Protein AF-A0A0F9A0I1-F1 (afdb_monomer_lite)

Secondary structure (DSSP, 8-state):
----S--PPPPPS-EEE--------HHHHHSSHHHHHHHHHHHHHHHHHHHHHHHHTT--EEE--EEGGGS-HHHHTSTT----GGG--S--SHHHHHHHHHHHHHHHT-TT-EEE--EE----HHHHHHHHHTTS---

Foldseek 3Di:
DDDDDDPPPPDQPDEEELPDADDDDCCQQPVDLVSLVCRQVRLLVSLVVVLVVCLVVVRAEYEAEAEPQQAAPVQVPDPPDDDDPVRRDDHGHGSNNVSSNVSVVSVVVRPRHHYHYHYDYDPPVPPVVVVVVVPPDDD

Radius of gyration: 20.26 Å; chains: 1; bounding box: 52×28×82 Å

pLDDT: mean 76.49, std 20.85, range [27.61, 97.5]

Structure (mmCIF, N/CA/C/O backbone):
data_AF-A0A0F9A0I1-F1
#
_entry.id   AF-A0A0F9A0I1-F1
#
loop_
_atom_site.group_PDB
_atom_site.id
_atom_site.type_symbol
_atom_site.label_atom_id
_atom_site.label_alt_id
_atom_site.label_comp_id
_atom_site.label_asym_id
_atom_site.label_entity_id
_atom_site.label_seq_id
_atom_site.pdbx_PDB_ins_code
_atom_site.Cartn_x
_atom_site.Cartn_y
_atom_site.Cartn_z
_atom_site.occupancy
_atom_site.B_iso_or_equiv
_atom_site.auth_seq_id
_atom_site.auth_comp_id
_atom_site.auth_asym_id
_atom_site.auth_atom_id
_atom_site.pdbx_PDB_model_num
ATOM 1 N N . MET A 1 1 ? -40.641 -6.459 37.951 1.00 42.00 1 MET A N 1
ATOM 2 C CA . MET A 1 1 ? -39.576 -7.337 37.430 1.00 42.00 1 MET A CA 1
ATOM 3 C C . MET A 1 1 ? -40.085 -7.929 36.123 1.00 42.00 1 MET A C 1
ATOM 5 O O . MET A 1 1 ? -40.994 -8.733 36.191 1.00 42.00 1 MET A O 1
ATOM 9 N N . ILE A 1 2 ? -39.634 -7.408 34.978 1.00 31.14 2 ILE A N 1
ATOM 10 C CA . ILE A 1 2 ? -39.314 -8.098 33.711 1.00 31.14 2 ILE A CA 1
ATOM 11 C C . ILE A 1 2 ? -38.642 -7.027 32.838 1.00 31.14 2 ILE A C 1
ATOM 13 O O . ILE A 1 2 ? -39.059 -5.873 32.793 1.00 31.14 2 ILE A O 1
ATOM 17 N N . THR A 1 3 ? -37.515 -7.422 32.281 1.00 31.41 3 THR A N 1
ATOM 18 C CA . THR A 1 3 ? -36.396 -6.641 31.766 1.00 31.41 3 THR A CA 1
ATOM 19 C C . THR A 1 3 ? -36.538 -6.298 30.281 1.00 31.41 3 THR A C 1
ATOM 21 O O . THR A 1 3 ? -36.944 -7.141 29.489 1.00 31.41 3 THR A O 1
ATOM 24 N N . SER A 1 4 ? -36.169 -5.055 29.950 1.00 37.62 4 SER A N 1
ATOM 25 C CA . SER A 1 4 ? -35.563 -4.560 28.698 1.00 37.62 4 SER A CA 1
ATOM 26 C C . SER A 1 4 ? -35.769 -5.383 27.416 1.00 37.62 4 SER A C 1
ATOM 28 O O . SER A 1 4 ? -35.028 -6.318 27.113 1.00 37.62 4 SER A O 1
ATOM 30 N N . ILE A 1 5 ? -36.726 -4.930 26.610 1.00 42.78 5 ILE A N 1
ATOM 31 C CA . ILE A 1 5 ? -36.865 -5.246 25.188 1.00 42.78 5 ILE A CA 1
ATOM 32 C C . ILE A 1 5 ? -35.800 -4.418 24.434 1.00 42.78 5 ILE A C 1
ATOM 34 O O . ILE A 1 5 ? -35.823 -3.194 24.502 1.00 42.78 5 ILE A O 1
ATOM 38 N N . ILE A 1 6 ? -34.883 -5.117 23.744 1.00 44.53 6 ILE A N 1
ATOM 39 C CA . ILE A 1 6 ? -33.947 -4.671 22.680 1.00 44.53 6 ILE A CA 1
ATOM 40 C C . ILE A 1 6 ? -32.973 -3.512 22.974 1.00 44.53 6 ILE A C 1
ATOM 42 O O . ILE A 1 6 ? -33.070 -2.439 22.390 1.00 44.53 6 ILE A O 1
ATOM 46 N N . ASP A 1 7 ? -31.905 -3.811 23.718 1.00 39.22 7 ASP A N 1
ATOM 47 C CA . ASP A 1 7 ? -30.573 -3.253 23.424 1.00 39.22 7 ASP A CA 1
ATOM 48 C C . ASP A 1 7 ? -29.932 -4.104 22.311 1.00 39.22 7 ASP A C 1
ATOM 50 O O . ASP A 1 7 ? -29.037 -4.918 22.540 1.00 39.22 7 ASP A O 1
ATOM 54 N N . THR A 1 8 ? -30.421 -3.988 21.073 1.00 45.28 8 THR A N 1
ATOM 55 C CA . THR A 1 8 ? -29.555 -4.360 19.948 1.00 45.28 8 THR A CA 1
ATOM 56 C C . THR A 1 8 ? -28.468 -3.292 19.882 1.00 45.28 8 THR A C 1
ATOM 58 O O . THR A 1 8 ? -28.827 -2.117 19.746 1.00 45.28 8 THR A O 1
ATOM 61 N N . PRO A 1 9 ? -27.172 -3.644 19.995 1.00 55.97 9 PRO A N 1
ATOM 62 C CA . PRO A 1 9 ? -26.113 -2.652 19.914 1.00 55.97 9 PRO A CA 1
ATOM 63 C C . PRO A 1 9 ? -26.284 -1.868 18.606 1.00 55.97 9 PRO A C 1
ATOM 65 O O . PRO A 1 9 ? -26.580 -2.481 17.573 1.00 55.97 9 PRO A O 1
ATOM 68 N N . PRO A 1 10 ? -26.153 -0.529 18.631 1.00 53.88 10 PRO A N 1
ATOM 69 C CA . PRO A 1 10 ? -26.287 0.274 17.426 1.00 53.88 10 PRO A CA 1
ATOM 70 C C . PRO A 1 10 ? -25.344 -0.287 16.354 1.00 53.88 10 PRO A C 1
ATOM 72 O O . PRO A 1 10 ? -24.218 -0.674 16.696 1.00 53.88 10 PRO A O 1
ATOM 75 N N . PRO A 1 11 ? -25.774 -0.357 15.078 1.00 51.50 11 PRO A N 1
ATOM 76 C CA . PRO A 1 11 ? -24.916 -0.853 14.014 1.00 51.50 11 PRO A CA 1
ATOM 77 C C . PRO A 1 11 ? -23.590 -0.084 14.056 1.00 51.50 11 PRO A C 1
ATOM 79 O O . PRO A 1 11 ? -23.608 1.128 14.310 1.00 51.50 11 PRO A O 1
ATOM 82 N N . PRO A 1 12 ? -22.444 -0.767 13.879 1.00 52.75 12 PRO A N 1
ATOM 83 C CA . PRO A 1 12 ? -21.136 -0.142 13.990 1.00 52.75 12 PRO A CA 1
ATOM 84 C C . PRO A 1 12 ? -21.104 1.148 13.165 1.00 52.75 12 PRO A C 1
ATOM 86 O O . PRO A 1 12 ? -21.349 1.146 11.959 1.00 52.75 12 PRO A O 1
ATOM 89 N N . LYS A 1 13 ? -20.874 2.273 13.851 1.00 47.94 13 LYS A N 1
ATOM 90 C CA . LYS A 1 13 ? -20.831 3.602 13.243 1.00 47.94 13 LYS A CA 1
ATOM 91 C C . LYS A 1 13 ? -19.739 3.630 12.164 1.00 47.94 13 LYS A C 1
ATOM 93 O O . LYS A 1 13 ? -18.572 3.411 12.470 1.00 47.94 13 LYS A O 1
ATOM 98 N N . PHE A 1 14 ? -20.171 3.952 10.943 1.00 49.38 14 PHE A N 1
ATOM 99 C CA . PHE A 1 14 ? -19.400 4.281 9.738 1.00 49.38 14 PHE A CA 1
ATOM 100 C C . PHE A 1 14 ? -18.439 3.211 9.190 1.00 49.38 14 PHE A C 1
ATOM 102 O O . PHE A 1 14 ? -17.361 2.959 9.720 1.00 49.38 14 PHE A O 1
ATOM 109 N N . SER A 1 15 ? -18.812 2.676 8.024 1.00 59.22 15 SER A N 1
ATOM 110 C CA . SER A 1 15 ? -17.923 2.027 7.060 1.00 59.22 15 SER A CA 1
ATOM 111 C C . SER A 1 15 ? -17.296 3.095 6.152 1.00 59.22 15 SER A C 1
ATOM 113 O O . SER A 1 15 ? -18.003 3.722 5.359 1.00 59.22 15 SER A O 1
ATOM 115 N N . GLY A 1 16 ? -15.993 3.342 6.280 1.00 71.62 16 GLY A N 1
ATOM 116 C CA . GLY A 1 16 ? -15.267 4.275 5.410 1.00 71.62 16 GLY A CA 1
ATOM 117 C C . GLY A 1 16 ? -14.703 3.579 4.167 1.00 71.62 16 GLY A C 1
ATOM 118 O O . GLY A 1 16 ? -14.170 2.476 4.267 1.00 71.62 16 GLY A O 1
ATOM 119 N N . TYR A 1 17 ? -14.780 4.226 3.001 1.00 88.06 17 TYR A N 1
ATOM 120 C CA . TYR A 1 17 ? -14.094 3.777 1.783 1.00 88.06 17 TYR A CA 1
ATOM 121 C C . TYR A 1 17 ? -12.839 4.623 1.584 1.00 88.06 17 TYR A C 1
ATOM 123 O O . TYR A 1 17 ? -12.933 5.802 1.235 1.00 88.06 17 TYR A O 1
ATOM 131 N N . HIS A 1 18 ? -11.663 4.036 1.797 1.00 90.94 18 HIS A N 1
ATOM 132 C CA . HIS A 1 18 ? -10.401 4.737 1.590 1.00 90.94 18 HIS A CA 1
ATOM 133 C C . HIS A 1 18 ? -9.950 4.609 0.132 1.00 90.94 18 HIS A C 1
ATOM 135 O O . HIS A 1 18 ? -9.147 3.755 -0.225 1.00 90.94 18 HIS A O 1
ATOM 141 N N . LEU A 1 19 ? -10.529 5.435 -0.740 1.00 90.44 19 LEU A N 1
ATOM 142 C CA . LEU A 1 19 ? -10.249 5.414 -2.184 1.00 90.44 19 LEU A CA 1
ATOM 143 C C . LEU A 1 19 ? -9.197 6.446 -2.614 1.00 90.44 19 LEU A C 1
ATOM 145 O O . LEU A 1 19 ? -8.791 6.449 -3.778 1.00 90.44 19 LEU A O 1
ATOM 149 N N . ALA A 1 20 ? -8.799 7.346 -1.712 1.00 92.12 20 ALA A N 1
ATOM 150 C CA . ALA A 1 20 ? -7.900 8.443 -2.030 1.00 92.12 20 ALA A CA 1
ATOM 151 C C . ALA A 1 20 ? -6.478 7.917 -2.238 1.00 92.12 20 ALA A C 1
ATOM 153 O O . ALA A 1 20 ? -5.865 7.371 -1.326 1.00 92.12 20 ALA A O 1
ATOM 154 N N . CYS A 1 21 ? -5.956 8.088 -3.447 1.00 92.19 21 CYS A N 1
ATOM 155 C CA . CYS A 1 21 ? -4.569 7.804 -3.771 1.00 92.19 21 CYS A CA 1
ATOM 156 C C . CYS A 1 21 ? -4.137 8.596 -5.006 1.00 92.19 21 CYS A C 1
ATOM 158 O O . CYS A 1 21 ? -4.939 8.921 -5.885 1.00 92.19 21 CYS A O 1
ATOM 160 N N . ASP A 1 22 ? -2.845 8.876 -5.071 1.00 91.44 22 ASP A N 1
ATOM 161 C CA . ASP A 1 22 ? -2.144 9.274 -6.273 1.00 91.44 22 ASP A CA 1
ATOM 162 C C . ASP A 1 22 ? -1.941 8.048 -7.175 1.00 91.44 22 ASP A C 1
ATOM 164 O O . ASP A 1 22 ? -1.108 7.176 -6.905 1.00 91.44 22 ASP A O 1
ATOM 168 N N . LYS A 1 23 ? -2.748 7.970 -8.235 1.00 88.56 23 LYS A N 1
ATOM 169 C CA . LYS A 1 23 ? -2.765 6.861 -9.194 1.00 88.56 23 LYS A CA 1
ATOM 170 C C . LYS A 1 23 ? -2.759 7.377 -10.629 1.00 88.56 23 LYS A C 1
ATOM 172 O O . LYS A 1 23 ? -3.309 8.437 -10.919 1.00 88.56 23 LYS A O 1
ATOM 177 N N . GLY A 1 24 ? -2.230 6.580 -11.553 1.00 87.06 24 GLY A N 1
ATOM 178 C CA . GLY A 1 24 ? -2.264 6.892 -12.979 1.00 87.06 24 GLY A CA 1
ATOM 179 C C . GLY A 1 24 ? -1.831 5.724 -13.859 1.00 87.06 24 GLY A C 1
ATOM 180 O O . GLY A 1 24 ? -1.730 4.589 -13.404 1.00 87.06 24 GLY A O 1
ATOM 181 N N . GLY A 1 25 ? -1.613 6.007 -15.144 1.00 84.12 25 GLY A N 1
ATOM 182 C CA . GLY A 1 25 ? -1.076 5.031 -16.097 1.00 84.12 25 GLY A CA 1
ATOM 183 C C . GLY A 1 25 ? 0.441 4.830 -15.967 1.00 84.12 25 GLY A C 1
ATOM 184 O O . GLY A 1 25 ? 1.102 5.496 -15.175 1.00 84.12 25 GLY A O 1
ATOM 185 N N . LEU A 1 26 ? 1.013 3.974 -16.817 1.00 84.31 26 LEU A N 1
ATOM 186 C CA . LEU A 1 26 ? 2.385 3.477 -16.687 1.00 84.31 26 LEU A CA 1
ATOM 187 C C . LEU A 1 26 ? 3.381 4.620 -16.791 1.00 84.31 26 LEU A C 1
ATOM 189 O O . LEU A 1 26 ? 4.255 4.781 -15.956 1.00 84.31 26 LEU A O 1
ATOM 193 N N . LYS A 1 27 ? 3.182 5.488 -17.786 1.00 86.75 27 LYS A N 1
ATOM 194 C CA . LYS A 1 27 ? 4.007 6.682 -17.964 1.00 86.75 27 LYS A CA 1
ATOM 195 C C . LYS A 1 27 ? 3.870 7.662 -16.794 1.00 86.75 27 LYS A C 1
ATOM 197 O O . LYS A 1 27 ? 4.802 8.393 -16.518 1.00 86.75 27 LYS A O 1
ATOM 202 N N . TYR A 1 28 ? 2.725 7.712 -16.122 1.00 89.12 28 TYR A N 1
ATOM 203 C CA . TYR A 1 28 ? 2.547 8.615 -14.988 1.00 89.12 28 TYR A CA 1
ATOM 204 C C . TYR A 1 28 ? 3.283 8.103 -13.745 1.00 89.12 28 TYR A C 1
ATOM 206 O O . TYR A 1 28 ? 3.958 8.878 -13.075 1.00 89.12 28 TYR A O 1
ATOM 214 N N . LEU A 1 29 ? 3.188 6.802 -13.469 1.00 88.50 29 LEU A N 1
ATOM 215 C CA . LEU A 1 29 ? 3.770 6.186 -12.276 1.00 88.50 29 LEU A CA 1
ATOM 216 C C . LEU A 1 29 ? 5.259 5.837 -12.444 1.00 88.50 29 LEU A C 1
ATOM 218 O O . LEU A 1 29 ? 6.037 6.080 -11.531 1.00 88.50 29 LEU A O 1
ATOM 222 N N . HIS A 1 30 ? 5.667 5.367 -13.626 1.00 89.94 30 HIS A N 1
ATOM 223 C CA . HIS A 1 30 ? 6.957 4.698 -13.842 1.00 89.94 30 HIS A CA 1
ATOM 224 C C . HIS A 1 30 ? 7.879 5.404 -14.856 1.00 89.94 30 HIS A C 1
ATOM 226 O O . HIS A 1 30 ? 8.857 4.818 -15.314 1.00 89.94 30 HIS A O 1
ATOM 232 N N . SER A 1 31 ? 7.604 6.653 -15.270 1.00 90.69 31 SER A N 1
ATOM 233 C CA . SER A 1 31 ? 8.485 7.330 -16.248 1.00 90.69 31 SER A CA 1
ATOM 234 C C . SER A 1 31 ? 9.834 7.780 -15.690 1.00 90.69 31 SER A C 1
ATOM 236 O O . SER A 1 31 ? 10.728 8.103 -16.469 1.00 90.69 31 SER A O 1
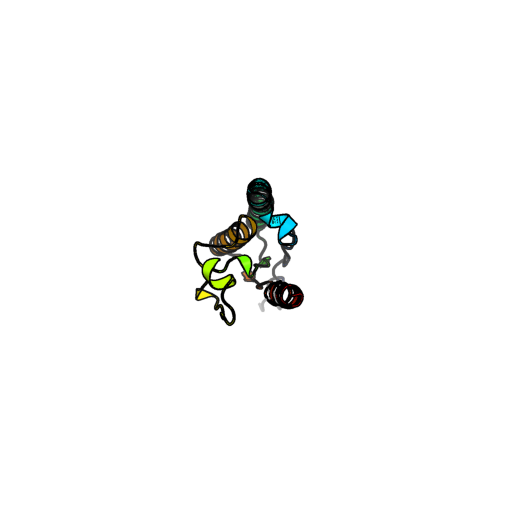ATOM 238 N N . SER A 1 32 ? 9.974 7.877 -14.369 1.00 93.56 32 SER A N 1
ATOM 239 C CA . SER A 1 32 ? 11.200 8.315 -13.701 1.00 93.56 32 SER A CA 1
ATOM 240 C C . SER A 1 32 ? 11.220 7.835 -12.252 1.00 93.56 32 SER A C 1
ATOM 242 O O . SER A 1 32 ? 10.169 7.628 -11.647 1.00 93.56 32 SER A O 1
ATOM 244 N N . SER A 1 33 ? 12.412 7.743 -11.657 1.00 93.88 33 SER A N 1
ATOM 245 C CA . SER A 1 33 ? 12.561 7.436 -10.228 1.00 93.88 33 SER A CA 1
ATOM 246 C C . SER A 1 33 ? 11.902 8.484 -9.321 1.00 93.88 33 SER A C 1
ATOM 248 O O . SER A 1 33 ? 11.484 8.166 -8.213 1.00 93.88 33 SER A O 1
ATOM 250 N N . GLU A 1 34 ? 11.784 9.730 -9.786 1.00 95.31 34 GLU A N 1
ATOM 251 C CA . GLU A 1 34 ? 11.060 10.786 -9.073 1.00 95.31 34 GLU A CA 1
ATOM 252 C C . GLU A 1 34 ? 9.560 10.484 -9.002 1.00 95.31 34 GLU A C 1
ATOM 254 O O . GLU A 1 34 ? 8.950 10.673 -7.953 1.00 95.31 34 GLU A O 1
ATOM 259 N N . ASN A 1 35 ? 8.967 9.951 -10.074 1.00 93.69 35 ASN A N 1
ATOM 260 C CA . ASN A 1 35 ? 7.554 9.580 -10.076 1.00 93.69 35 ASN A CA 1
ATOM 261 C C . ASN A 1 35 ? 7.273 8.389 -9.158 1.00 93.69 35 ASN A C 1
ATOM 263 O O . ASN A 1 35 ? 6.268 8.409 -8.445 1.00 93.69 35 ASN A O 1
ATOM 267 N N . GLU A 1 36 ? 8.182 7.413 -9.123 1.00 94.88 36 GLU A N 1
ATOM 268 C CA . GLU A 1 36 ? 8.126 6.291 -8.181 1.00 94.88 36 GLU A CA 1
ATOM 269 C C . GLU A 1 36 ? 8.156 6.797 -6.737 1.00 94.88 36 GLU A C 1
ATOM 271 O O . GLU A 1 36 ? 7.278 6.476 -5.933 1.00 94.88 36 GLU A O 1
ATOM 276 N N . LEU A 1 37 ? 9.130 7.658 -6.423 1.00 96.12 37 LEU A N 1
ATOM 277 C CA . LEU A 1 37 ? 9.285 8.248 -5.097 1.00 96.12 37 LEU A CA 1
ATOM 278 C C . LEU A 1 37 ? 8.067 9.089 -4.706 1.00 96.12 37 LEU A C 1
ATOM 280 O O . LEU A 1 37 ? 7.562 8.962 -3.591 1.00 96.12 37 LEU A O 1
ATOM 284 N N . ARG A 1 38 ? 7.570 9.919 -5.626 1.00 96.25 38 ARG A N 1
ATOM 285 C CA . ARG A 1 38 ? 6.389 10.761 -5.426 1.00 96.25 38 ARG A CA 1
ATOM 286 C C . ARG A 1 38 ? 5.159 9.911 -5.133 1.00 96.25 38 ARG A C 1
ATOM 288 O O . ARG A 1 38 ? 4.438 10.221 -4.183 1.00 96.25 38 ARG A O 1
ATOM 295 N N . SER A 1 39 ? 4.931 8.854 -5.916 1.00 94.38 39 SER A N 1
ATOM 296 C CA . SER A 1 39 ? 3.788 7.961 -5.721 1.00 94.38 39 SER A CA 1
ATOM 297 C C . SER A 1 39 ? 3.876 7.256 -4.371 1.00 94.38 39 SER A C 1
ATOM 299 O O . SER A 1 39 ? 2.903 7.261 -3.618 1.00 94.38 39 SER A O 1
ATOM 301 N N . TRP A 1 40 ? 5.061 6.749 -4.016 1.00 95.56 40 TRP A N 1
ATOM 302 C CA . TRP A 1 40 ? 5.308 6.137 -2.714 1.00 95.56 40 TRP A CA 1
ATOM 303 C C . TRP A 1 40 ? 5.026 7.102 -1.557 1.00 95.56 40 TRP A C 1
ATOM 305 O O . TRP A 1 40 ? 4.215 6.810 -0.680 1.00 95.56 40 TRP A O 1
ATOM 315 N N . GLN A 1 41 ? 5.675 8.270 -1.547 1.00 97.12 41 GLN A N 1
ATOM 316 C CA . GLN A 1 41 ? 5.571 9.235 -0.449 1.00 97.12 41 GLN A CA 1
ATOM 317 C C . GLN A 1 41 ? 4.142 9.754 -0.288 1.00 97.12 41 GLN A C 1
ATOM 319 O O . GLN A 1 41 ? 3.608 9.755 0.821 1.00 97.12 41 GLN A O 1
ATOM 324 N N . THR A 1 42 ? 3.510 10.156 -1.393 1.00 96.50 42 THR A N 1
ATOM 325 C CA . THR A 1 42 ? 2.154 10.717 -1.382 1.00 96.50 42 THR A CA 1
ATOM 326 C C . THR A 1 42 ? 1.158 9.700 -0.844 1.00 96.50 42 THR A C 1
ATOM 328 O O . THR A 1 42 ? 0.423 9.992 0.098 1.00 96.50 42 THR A O 1
ATOM 331 N N . ASN A 1 43 ? 1.168 8.483 -1.392 1.00 96.50 43 ASN A N 1
ATOM 332 C CA . ASN A 1 43 ? 0.232 7.448 -0.975 1.00 96.50 43 ASN A CA 1
ATOM 333 C C . ASN A 1 43 ? 0.499 6.981 0.459 1.00 96.50 43 ASN A C 1
ATOM 335 O O . ASN A 1 43 ? -0.448 6.804 1.218 1.00 96.50 43 ASN A O 1
ATOM 339 N N . SER A 1 44 ? 1.766 6.869 0.871 1.00 96.81 44 SER A N 1
ATOM 340 C CA . SER A 1 44 ? 2.109 6.421 2.227 1.00 96.81 44 SER A CA 1
ATOM 341 C C . SER A 1 44 ? 1.633 7.414 3.286 1.00 96.81 44 SER A C 1
ATOM 343 O O . SER A 1 44 ? 1.152 7.008 4.344 1.00 96.81 44 SER A O 1
ATOM 345 N N . ILE A 1 45 ? 1.731 8.718 3.001 1.00 97.50 45 ILE A N 1
ATOM 346 C CA . ILE A 1 45 ? 1.229 9.778 3.886 1.00 97.50 45 ILE A CA 1
ATOM 347 C C . ILE A 1 45 ? -0.296 9.724 3.977 1.00 97.50 45 ILE A C 1
ATOM 349 O O . ILE A 1 45 ? -0.845 9.842 5.074 1.00 97.50 45 ILE A O 1
ATOM 353 N N . ILE A 1 46 ? -0.982 9.553 2.844 1.00 96.00 46 ILE A N 1
ATOM 354 C CA . ILE A 1 46 ? -2.443 9.458 2.817 1.00 96.00 46 ILE A CA 1
ATOM 355 C C . ILE A 1 46 ? -2.902 8.247 3.643 1.00 96.00 46 ILE A C 1
ATOM 357 O O . ILE A 1 46 ? -3.697 8.420 4.568 1.00 96.00 46 ILE A O 1
ATOM 361 N N . ASP A 1 47 ? -2.366 7.058 3.357 1.00 95.38 47 ASP A N 1
ATOM 362 C CA . ASP A 1 47 ? -2.719 5.809 4.040 1.00 95.38 47 ASP A CA 1
ATOM 363 C C . ASP A 1 47 ? -2.474 5.923 5.550 1.00 95.38 47 ASP A C 1
ATOM 365 O O . ASP A 1 47 ? -3.396 5.740 6.346 1.00 95.38 47 ASP A O 1
ATOM 369 N N . SER A 1 48 ? -1.275 6.357 5.954 1.00 95.19 48 SER A N 1
ATOM 370 C CA . SER A 1 48 ? -0.917 6.491 7.373 1.00 95.19 48 SER A CA 1
ATOM 371 C C . SER A 1 48 ? -1.828 7.474 8.118 1.00 95.19 48 SER A C 1
ATOM 373 O O . SER A 1 48 ? -2.222 7.220 9.258 1.00 95.19 48 SER A O 1
ATOM 375 N N . ASN A 1 49 ? -2.192 8.598 7.490 1.00 95.38 49 ASN A N 1
ATOM 376 C CA . ASN A 1 49 ? -3.081 9.584 8.105 1.00 95.38 49 ASN A CA 1
ATOM 377 C C . ASN A 1 49 ? -4.502 9.044 8.284 1.00 95.38 49 ASN A C 1
ATOM 379 O O . ASN A 1 49 ? -5.086 9.226 9.353 1.00 95.38 49 ASN A O 1
ATOM 383 N N . VAL A 1 50 ? -5.046 8.369 7.268 1.00 92.94 50 VAL A N 1
ATOM 384 C CA . VAL A 1 50 ? -6.393 7.786 7.326 1.00 92.94 50 VAL A CA 1
ATOM 385 C C . VAL A 1 50 ? -6.447 6.662 8.354 1.00 92.94 50 VAL A C 1
ATOM 387 O O . VAL A 1 50 ? -7.356 6.636 9.180 1.00 92.94 50 VAL A O 1
ATOM 390 N N . PHE A 1 51 ? -5.463 5.766 8.359 1.00 92.69 51 PHE A N 1
ATOM 391 C CA . PHE A 1 51 ? -5.392 4.644 9.294 1.00 92.69 51 PHE A CA 1
ATOM 392 C C . PHE A 1 51 ? -5.253 5.112 10.742 1.00 92.69 51 PHE A C 1
ATOM 394 O O . PHE A 1 51 ? -5.975 4.630 11.619 1.00 92.69 51 PHE A O 1
ATOM 401 N N . ARG A 1 52 ? -4.408 6.120 10.992 1.00 92.81 52 ARG A N 1
ATOM 402 C CA . ARG A 1 52 ? -4.315 6.761 12.307 1.00 92.81 52 ARG A CA 1
ATOM 403 C C . ARG A 1 52 ? -5.648 7.376 12.730 1.00 92.81 52 ARG A C 1
ATOM 405 O O . ARG A 1 52 ? -6.106 7.104 13.836 1.00 92.81 52 ARG A O 1
ATOM 412 N N . ALA A 1 53 ? -6.296 8.143 11.854 1.00 91.31 53 ALA A N 1
ATOM 413 C CA . ALA A 1 53 ? -7.592 8.748 12.155 1.00 91.31 53 ALA A CA 1
ATOM 414 C C . ALA A 1 53 ? -8.669 7.686 12.436 1.00 91.31 53 ALA A C 1
ATOM 416 O O . ALA A 1 53 ? -9.467 7.845 13.358 1.00 91.31 53 ALA A O 1
ATOM 417 N N . CYS A 1 54 ? -8.664 6.571 11.697 1.00 89.19 54 CYS A N 1
ATOM 418 C CA . CYS A 1 54 ? -9.579 5.454 11.931 1.00 89.19 54 CYS A CA 1
ATOM 419 C C . CYS A 1 54 ? -9.394 4.855 13.328 1.00 89.19 54 CYS A C 1
ATOM 421 O O . CYS A 1 54 ? -10.381 4.615 14.025 1.00 89.19 54 CYS A O 1
ATOM 423 N N . LYS A 1 55 ? -8.140 4.675 13.757 1.00 87.81 55 LYS A N 1
ATOM 424 C CA . LYS A 1 55 ? -7.805 4.209 15.105 1.00 87.81 55 LYS A CA 1
ATOM 425 C C . LYS A 1 55 ? -8.265 5.198 16.180 1.00 87.81 55 LYS A C 1
ATOM 427 O O . LYS A 1 55 ? -8.934 4.799 17.126 1.00 87.81 55 LYS A O 1
ATOM 432 N N . GLU A 1 56 ? -7.950 6.483 16.024 1.00 90.12 56 GLU A N 1
ATOM 433 C CA . GLU A 1 56 ? -8.290 7.537 16.994 1.00 90.12 56 GLU A CA 1
ATOM 434 C C . GLU A 1 56 ? -9.805 7.737 17.145 1.00 90.12 56 GLU A C 1
ATOM 436 O O . GLU A 1 56 ? -10.302 7.957 18.249 1.00 90.12 56 GLU A O 1
ATOM 441 N N . GLN A 1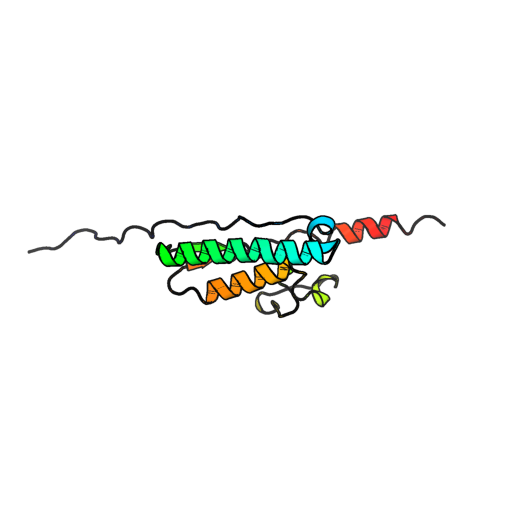 57 ? -10.554 7.615 16.048 1.00 89.06 57 GLN A N 1
ATOM 442 C CA . GLN A 1 57 ? -12.010 7.782 16.028 1.00 89.06 57 GLN A CA 1
ATOM 443 C C . GLN A 1 57 ? -12.779 6.474 16.272 1.00 89.06 57 GLN A C 1
ATOM 445 O O . GLN A 1 57 ? -14.008 6.470 16.219 1.00 89.06 57 GLN A O 1
ATOM 450 N N . ASN A 1 58 ? -12.086 5.367 16.569 1.00 84.75 58 ASN A N 1
ATOM 451 C CA . ASN A 1 58 ? -12.686 4.045 16.783 1.00 84.75 58 ASN A CA 1
ATOM 452 C C . ASN A 1 58 ? -13.594 3.591 15.623 1.00 84.75 58 ASN A C 1
ATOM 454 O O . ASN A 1 58 ? -14.652 2.987 15.848 1.00 84.75 58 ASN A O 1
ATOM 458 N N . VAL A 1 59 ? -13.182 3.884 14.385 1.00 85.38 59 VAL A N 1
ATOM 459 C CA . VAL A 1 59 ? -13.867 3.419 13.173 1.00 85.38 59 VAL A CA 1
ATOM 460 C C . VAL A 1 59 ? -13.913 1.897 13.195 1.00 85.38 59 VAL A C 1
ATOM 462 O O . VAL A 1 59 ? -12.930 1.239 13.522 1.00 85.38 59 VAL A O 1
ATOM 465 N N . LYS A 1 60 ? -15.079 1.331 12.880 1.00 84.19 60 LYS A N 1
ATOM 466 C CA . LYS A 1 60 ? -15.318 -0.113 12.998 1.00 84.19 60 LYS A CA 1
ATOM 467 C C . LYS A 1 60 ? -15.055 -0.878 11.714 1.00 84.19 60 LYS A C 1
ATOM 469 O O . LYS A 1 60 ? -14.827 -2.082 11.779 1.00 84.19 60 LYS A O 1
ATOM 474 N N . GLN A 1 61 ? -15.073 -0.201 10.568 1.00 85.56 61 GLN A N 1
ATOM 475 C CA . GLN A 1 61 ? -14.856 -0.838 9.279 1.00 85.56 61 GLN A CA 1
ATOM 476 C C . GLN A 1 61 ? -14.196 0.105 8.270 1.00 85.56 61 GLN A C 1
ATOM 478 O O . GLN A 1 61 ? -14.611 1.257 8.120 1.00 85.56 61 GLN A O 1
ATOM 483 N N . ILE A 1 62 ? -13.220 -0.418 7.528 1.00 87.81 62 ILE A N 1
ATOM 484 C CA . ILE A 1 62 ? -12.564 0.278 6.419 1.00 87.81 62 ILE A CA 1
ATOM 485 C C . ILE A 1 62 ? -12.451 -0.634 5.198 1.00 87.81 62 ILE A C 1
ATOM 487 O O . ILE A 1 62 ? -12.088 -1.807 5.297 1.00 87.81 62 ILE A O 1
ATOM 491 N N . ILE A 1 63 ? -12.761 -0.076 4.030 1.00 89.19 63 ILE A N 1
ATOM 492 C CA . ILE A 1 63 ? -12.527 -0.721 2.740 1.00 89.19 63 ILE A CA 1
ATOM 493 C C . ILE A 1 63 ? -11.308 -0.061 2.108 1.00 89.19 63 ILE A C 1
ATOM 495 O O . ILE A 1 63 ? -11.324 1.142 1.836 1.00 89.19 63 ILE A O 1
ATOM 499 N N . TYR A 1 64 ? -10.266 -0.856 1.878 1.00 90.69 64 TYR A N 1
ATOM 500 C CA . TYR A 1 64 ? -9.004 -0.412 1.302 1.00 90.69 64 TYR A CA 1
ATOM 501 C C . TYR A 1 64 ? -8.745 -1.126 -0.024 1.00 90.69 64 TYR A C 1
ATOM 503 O O . TYR A 1 64 ? -8.408 -2.307 -0.032 1.00 90.69 64 TYR A O 1
ATOM 511 N N . PRO A 1 65 ? -8.898 -0.446 -1.167 1.00 88.88 65 PRO A N 1
ATOM 512 C CA . PRO A 1 65 ? -8.620 -1.050 -2.450 1.00 88.88 65 PRO A CA 1
ATOM 513 C C . PRO A 1 65 ? -7.118 -1.261 -2.630 1.00 88.88 65 PRO A C 1
ATOM 515 O O . PRO A 1 65 ? -6.342 -0.297 -2.708 1.00 88.88 65 PRO A O 1
ATOM 518 N N . SER A 1 66 ? -6.733 -2.526 -2.755 1.00 87.44 66 SER A N 1
ATOM 519 C CA . SER A 1 66 ? -5.405 -2.914 -3.211 1.00 87.44 66 SER A CA 1
ATOM 520 C C . SER A 1 66 ? -5.332 -2.919 -4.742 1.00 87.44 66 SER A C 1
ATOM 522 O O . SER A 1 66 ? -6.294 -2.571 -5.427 1.00 87.44 66 SER A O 1
ATOM 524 N N . SER A 1 67 ? -4.180 -3.277 -5.298 1.00 87.50 67 SER A N 1
ATOM 525 C CA . SER A 1 67 ? -3.893 -3.277 -6.730 1.00 87.50 67 SER A CA 1
ATOM 526 C C . SER A 1 67 ? -3.168 -4.553 -7.135 1.00 87.50 67 SER A C 1
ATOM 528 O O . SER A 1 67 ? -2.386 -5.083 -6.356 1.00 87.50 67 SER A O 1
ATOM 530 N N . SER A 1 68 ? -3.314 -4.991 -8.387 1.00 86.38 68 SER A N 1
ATOM 531 C CA . SER A 1 68 ? -2.458 -6.042 -8.961 1.00 86.38 68 SER A CA 1
ATOM 532 C C . SER A 1 68 ? -0.957 -5.709 -8.918 1.00 86.38 68 SER A C 1
ATOM 534 O O . SER A 1 68 ? -0.130 -6.611 -8.992 1.00 86.38 68 SER A O 1
ATOM 536 N N . ALA A 1 69 ? -0.601 -4.434 -8.745 1.00 87.50 69 ALA A N 1
ATOM 537 C CA . ALA A 1 69 ? 0.777 -3.968 -8.593 1.00 87.50 69 ALA A CA 1
ATOM 538 C C . ALA A 1 69 ? 1.491 -4.507 -7.332 1.00 87.50 69 ALA A C 1
ATOM 540 O O . ALA A 1 69 ? 2.711 -4.392 -7.238 1.00 87.50 69 ALA A O 1
ATOM 541 N N . VAL A 1 70 ? 0.768 -5.094 -6.365 1.00 89.38 70 VAL A N 1
ATOM 542 C CA . VAL A 1 70 ? 1.369 -5.713 -5.162 1.00 89.38 70 VAL A CA 1
ATOM 543 C C . VAL A 1 70 ? 2.010 -7.077 -5.439 1.00 89.38 70 VAL A C 1
ATOM 545 O O . VAL A 1 70 ? 2.753 -7.593 -4.606 1.00 89.38 70 VAL A O 1
ATOM 548 N N . TYR A 1 71 ? 1.713 -7.688 -6.589 1.00 88.75 71 TYR A N 1
ATOM 549 C CA . TYR A 1 71 ? 2.276 -8.983 -6.961 1.00 88.75 71 TYR A CA 1
ATOM 550 C C . TYR A 1 71 ? 3.724 -8.859 -7.461 1.00 88.75 71 TYR A C 1
ATOM 552 O O . TYR A 1 71 ? 4.141 -7.779 -7.881 1.00 88.75 71 TYR A O 1
ATOM 560 N N . PRO A 1 72 ? 4.503 -9.955 -7.475 1.00 87.38 72 PRO A N 1
ATOM 561 C CA . PRO A 1 72 ? 5.914 -9.920 -7.839 1.00 87.38 72 PRO A CA 1
ATOM 562 C C . PRO A 1 72 ? 6.110 -9.469 -9.287 1.00 87.38 72 PRO A C 1
ATOM 564 O O . PRO A 1 72 ? 5.600 -10.110 -10.212 1.00 87.38 72 PRO A O 1
ATOM 567 N N . LEU A 1 73 ? 6.893 -8.409 -9.483 1.00 86.06 73 LEU A N 1
ATOM 568 C CA . LEU A 1 73 ? 7.123 -7.763 -10.775 1.00 86.06 73 LEU A CA 1
ATOM 569 C C . LEU A 1 73 ? 7.553 -8.752 -11.874 1.00 86.06 73 LEU A C 1
ATOM 571 O O . LEU A 1 73 ? 7.009 -8.740 -12.977 1.00 86.06 73 LEU A O 1
ATOM 575 N N . ASP A 1 74 ? 8.457 -9.681 -11.554 1.00 84.88 74 ASP A N 1
ATOM 576 C CA . ASP A 1 74 ? 8.979 -10.680 -12.502 1.00 84.88 74 ASP A CA 1
ATOM 577 C C . ASP A 1 74 ? 7.898 -11.611 -13.067 1.00 84.88 74 ASP A C 1
ATOM 579 O O . ASP A 1 74 ? 8.024 -12.153 -14.169 1.00 84.88 74 ASP A O 1
ATOM 583 N N . ASN A 1 75 ? 6.826 -11.823 -12.304 1.00 82.81 75 ASN A N 1
ATOM 584 C CA . ASN A 1 75 ? 5.716 -12.679 -12.696 1.00 82.81 75 ASN A CA 1
ATOM 585 C C . ASN A 1 75 ? 4.621 -11.898 -13.432 1.00 82.81 75 ASN A C 1
ATOM 587 O O . ASN A 1 75 ? 3.894 -12.499 -14.225 1.00 82.81 75 ASN A O 1
ATOM 591 N N . GLN A 1 76 ? 4.531 -10.577 -13.230 1.00 82.31 76 GLN A N 1
ATOM 592 C CA . GLN A 1 76 ? 3.553 -9.721 -13.911 1.00 82.31 76 GLN A CA 1
ATOM 593 C C . GLN A 1 76 ? 3.817 -9.626 -15.421 1.00 82.31 76 GLN A C 1
ATOM 595 O O . GLN A 1 76 ? 2.881 -9.538 -16.211 1.00 82.31 76 GLN A O 1
ATOM 600 N N . TYR A 1 77 ? 5.082 -9.709 -15.840 1.00 81.69 77 TYR A N 1
ATOM 601 C CA . TYR A 1 77 ? 5.462 -9.676 -17.257 1.00 81.69 77 TYR A CA 1
ATOM 602 C C . TYR A 1 77 ? 5.293 -11.014 -17.990 1.00 81.69 77 TYR A C 1
ATOM 604 O O . TYR A 1 77 ? 5.462 -11.080 -19.210 1.00 81.69 77 TYR A O 1
ATOM 612 N N . LYS A 1 78 ? 4.969 -12.095 -17.272 1.00 82.62 78 LYS A N 1
ATOM 613 C CA . LYS A 1 78 ? 4.780 -13.423 -17.862 1.00 82.62 78 LYS A CA 1
ATOM 614 C C . LYS A 1 78 ? 3.326 -13.602 -18.299 1.00 82.62 78 LYS A C 1
ATOM 616 O O . LYS A 1 78 ? 2.391 -13.446 -17.519 1.00 82.62 78 LYS A O 1
ATOM 621 N N . LEU A 1 79 ? 3.140 -13.962 -19.567 1.00 79.94 79 LEU A N 1
ATOM 622 C CA . LEU A 1 79 ? 1.823 -14.273 -20.120 1.00 79.94 79 LEU A CA 1
ATOM 623 C C . LEU A 1 79 ? 1.264 -15.551 -19.483 1.00 79.94 79 LEU A C 1
ATOM 625 O O . LEU A 1 79 ? 1.970 -16.550 -19.368 1.00 79.94 79 LEU A O 1
ATOM 629 N N . GLY A 1 80 ? -0.020 -15.529 -19.122 1.00 79.00 80 GLY A N 1
ATOM 630 C CA . GLY A 1 80 ? -0.708 -16.689 -18.545 1.00 79.00 80 GLY A CA 1
ATOM 631 C C . GLY A 1 80 ? -0.431 -16.924 -17.058 1.00 79.00 80 GLY A C 1
ATOM 632 O O . GLY A 1 80 ? -0.904 -17.921 -16.518 1.00 79.00 80 GLY A O 1
ATOM 633 N N . THR A 1 81 ? 0.295 -16.025 -16.386 1.00 80.06 81 THR A N 1
ATOM 634 C CA . THR A 1 81 ? 0.440 -16.068 -14.928 1.00 80.06 81 THR A CA 1
ATOM 635 C C . THR A 1 81 ? -0.915 -15.865 -14.260 1.00 80.06 81 THR A C 1
ATOM 637 O O . THR A 1 81 ? -1.630 -14.908 -14.555 1.00 80.06 81 THR A O 1
ATOM 640 N N . ILE A 1 82 ? -1.244 -16.755 -13.328 1.00 81.62 82 ILE A N 1
ATOM 641 C CA . ILE A 1 82 ? -2.399 -16.629 -12.443 1.00 81.62 82 ILE A CA 1
ATOM 642 C C . ILE A 1 82 ? -1.853 -16.350 -11.050 1.00 81.62 82 ILE A C 1
ATOM 644 O O . ILE A 1 82 ? -1.044 -17.124 -10.544 1.00 81.62 82 ILE A O 1
ATOM 648 N N . PHE A 1 83 ? -2.290 -15.246 -10.455 1.00 81.56 83 PHE A N 1
ATOM 649 C CA . PHE A 1 83 ? -1.932 -14.885 -9.091 1.00 81.56 83 PHE A CA 1
ATOM 650 C C . PHE A 1 83 ? -3.009 -15.338 -8.111 1.00 81.56 83 PHE A C 1
ATOM 652 O O . PHE A 1 83 ? -4.206 -15.254 -8.387 1.00 81.56 83 PHE A O 1
ATOM 659 N N . THR A 1 84 ? -2.566 -15.782 -6.946 1.00 82.56 84 THR A N 1
ATOM 660 C CA . THR A 1 84 ? -3.381 -16.052 -5.765 1.00 82.56 84 THR A CA 1
ATOM 661 C C . THR A 1 84 ? -2.984 -15.093 -4.645 1.00 82.56 84 THR A C 1
ATOM 663 O O . THR A 1 84 ? -1.893 -14.533 -4.659 1.00 82.56 84 THR A O 1
ATOM 666 N N . GLU A 1 85 ? -3.831 -14.911 -3.630 1.00 78.69 85 GLU A N 1
ATOM 667 C CA . GLU A 1 85 ? -3.524 -14.042 -2.474 1.00 78.69 85 GLU A CA 1
ATOM 668 C C . GLU A 1 85 ? -2.199 -14.394 -1.771 1.00 78.69 85 GLU A C 1
ATOM 670 O O . GLU A 1 85 ? -1.568 -13.531 -1.172 1.00 78.69 85 GLU A O 1
ATOM 675 N N . LYS A 1 86 ? -1.735 -15.645 -1.887 1.00 80.00 86 LYS A N 1
ATOM 676 C CA . LYS A 1 86 ? -0.468 -16.113 -1.304 1.00 80.00 86 LYS A CA 1
ATOM 677 C C . LYS A 1 86 ? 0.768 -15.691 -2.098 1.00 80.00 86 LYS A C 1
ATOM 679 O O . LYS A 1 86 ? 1.873 -15.791 -1.579 1.00 80.00 86 LYS A O 1
ATOM 684 N N . ASP A 1 87 ? 0.588 -15.254 -3.342 1.00 81.06 87 ASP A N 1
ATOM 685 C CA . ASP A 1 87 ? 1.686 -14.875 -4.231 1.00 81.06 87 ASP A CA 1
ATOM 686 C C . ASP A 1 87 ? 2.135 -13.424 -4.027 1.00 81.06 87 ASP A C 1
A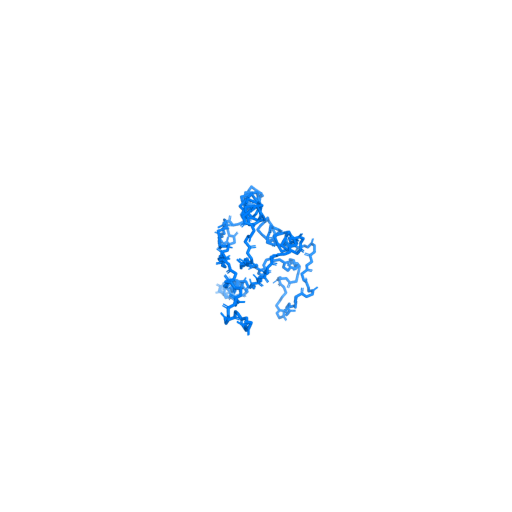TOM 688 O O . ASP A 1 87 ? 3.126 -13.006 -4.625 1.00 81.06 87 ASP A O 1
ATOM 692 N N . LYS A 1 88 ? 1.425 -12.648 -3.195 1.00 76.44 88 LYS A N 1
ATOM 693 C CA . LYS A 1 88 ? 1.846 -11.302 -2.785 1.00 76.44 88 LYS A CA 1
ATOM 694 C C . LYS A 1 88 ? 3.219 -11.404 -2.114 1.00 76.44 88 LYS A C 1
ATOM 696 O O . LYS A 1 88 ? 3.394 -12.186 -1.182 1.00 76.44 88 LYS A O 1
ATOM 701 N N . SER A 1 89 ? 4.216 -10.676 -2.616 1.00 68.88 89 SER A N 1
ATOM 702 C CA . SER A 1 89 ? 5.601 -10.829 -2.150 1.00 68.88 89 SER A CA 1
ATOM 703 C C . SER A 1 89 ? 6.392 -9.521 -2.176 1.00 68.88 89 SER A C 1
ATOM 705 O O . SER A 1 89 ? 5.927 -8.488 -2.651 1.00 68.88 89 SER A O 1
ATOM 707 N N . THR A 1 90 ? 7.624 -9.582 -1.668 1.00 69.12 90 THR A N 1
ATOM 708 C CA . THR A 1 90 ? 8.569 -8.477 -1.450 1.00 69.12 90 THR A CA 1
ATOM 709 C C . THR A 1 90 ? 9.141 -7.838 -2.727 1.00 69.12 90 THR A C 1
ATOM 711 O O . THR A 1 90 ? 10.230 -7.273 -2.669 1.00 69.12 90 THR A O 1
ATOM 714 N N . ASN A 1 91 ? 8.490 -7.951 -3.887 1.00 86.12 91 ASN A N 1
ATOM 715 C CA . ASN A 1 91 ? 8.942 -7.314 -5.133 1.00 86.12 91 ASN A CA 1
ATOM 716 C C . ASN A 1 91 ? 7.773 -6.678 -5.900 1.00 86.12 91 ASN A C 1
ATOM 718 O O . ASN A 1 91 ? 7.519 -7.017 -7.057 1.00 86.12 91 ASN A O 1
ATOM 722 N N . ALA A 1 92 ? 7.026 -5.806 -5.223 1.00 88.81 92 ALA A N 1
ATOM 723 C CA . ALA A 1 92 ? 5.908 -5.075 -5.810 1.00 88.81 92 ALA A CA 1
ATOM 724 C C . ALA A 1 92 ? 6.366 -4.073 -6.894 1.00 88.81 92 ALA A C 1
ATOM 726 O O . ALA A 1 92 ? 7.515 -3.626 -6.920 1.00 88.81 92 ALA A O 1
ATOM 727 N N . GLU A 1 93 ? 5.451 -3.706 -7.792 1.00 88.81 93 GLU A N 1
ATOM 728 C CA . GLU A 1 93 ? 5.721 -2.818 -8.926 1.00 88.81 93 GLU A CA 1
ATOM 729 C C . GLU A 1 93 ? 5.852 -1.350 -8.485 1.00 88.81 93 GLU A C 1
ATOM 731 O O . GLU A 1 93 ? 4.860 -0.647 -8.261 1.00 88.81 93 GLU A O 1
ATOM 736 N N . GLY A 1 94 ? 7.097 -0.877 -8.396 1.00 90.25 94 GLY A N 1
ATOM 737 C CA . GLY A 1 94 ? 7.406 0.534 -8.171 1.00 90.25 94 GLY A CA 1
ATOM 738 C C . GLY A 1 94 ? 6.880 1.088 -6.842 1.00 90.25 94 GLY A C 1
ATOM 739 O O . GLY A 1 94 ? 6.435 0.358 -5.955 1.00 90.25 94 GLY A O 1
ATOM 740 N N . GLY A 1 95 ? 6.921 2.409 -6.686 1.00 92.50 95 GLY A N 1
ATOM 741 C CA . GLY A 1 95 ? 6.481 3.083 -5.466 1.00 92.50 95 GLY A CA 1
ATOM 742 C C . GLY A 1 95 ? 4.995 2.877 -5.175 1.00 92.50 95 GLY A C 1
ATOM 743 O O . GLY A 1 95 ? 4.608 2.690 -4.024 1.00 92.50 95 GLY A O 1
ATOM 744 N N . TYR A 1 96 ? 4.164 2.837 -6.220 1.00 93.06 96 TYR A N 1
ATOM 745 C CA . TYR A 1 96 ? 2.726 2.604 -6.088 1.00 93.06 96 TYR A CA 1
ATOM 746 C C . TYR A 1 96 ? 2.405 1.204 -5.543 1.00 93.06 96 TYR A C 1
ATOM 748 O O . TYR A 1 96 ? 1.656 1.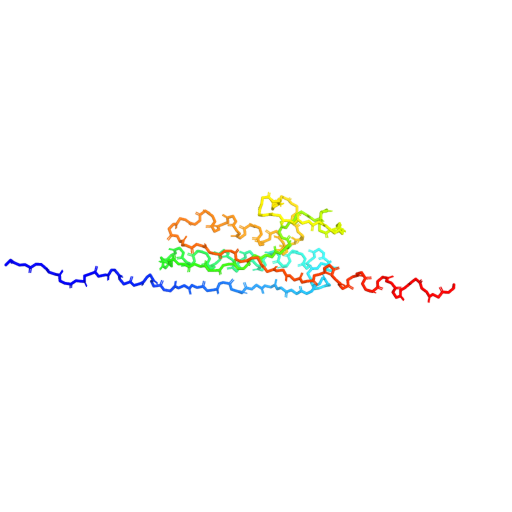078 -4.569 1.00 93.06 96 TYR A O 1
ATOM 756 N N . GLY A 1 97 ? 2.975 0.155 -6.151 1.00 92.19 97 GLY A N 1
ATOM 757 C CA . GLY A 1 97 ? 2.764 -1.230 -5.732 1.00 92.19 97 GLY A CA 1
ATOM 758 C C . GLY A 1 97 ? 3.261 -1.468 -4.313 1.00 92.19 97 GLY A C 1
ATOM 759 O O . GLY A 1 97 ? 2.545 -2.044 -3.493 1.00 92.19 97 GLY A O 1
ATOM 760 N N . TRP A 1 98 ? 4.441 -0.933 -3.991 1.00 93.12 98 TRP A N 1
ATOM 761 C CA . TRP A 1 98 ? 4.993 -1.002 -2.643 1.00 93.12 98 TRP A CA 1
ATOM 762 C C . TRP A 1 98 ? 4.095 -0.335 -1.605 1.00 93.12 98 TRP A C 1
ATOM 764 O O . TRP A 1 98 ? 3.864 -0.921 -0.547 1.00 93.12 98 TRP A O 1
ATOM 774 N N . THR A 1 99 ? 3.545 0.852 -1.881 1.00 94.81 99 THR A N 1
ATOM 775 C CA . THR A 1 99 ? 2.643 1.493 -0.918 1.00 94.81 99 THR A CA 1
ATOM 776 C C . THR A 1 99 ? 1.369 0.689 -0.711 1.00 94.81 99 THR A C 1
ATOM 778 O O . THR A 1 99 ? 0.948 0.539 0.431 1.00 94.81 99 THR A O 1
ATOM 781 N N . LYS A 1 100 ? 0.780 0.118 -1.770 1.00 93.00 100 LYS A N 1
ATOM 782 C CA . LYS A 1 100 ? -0.400 -0.746 -1.621 1.00 93.00 100 LYS A CA 1
ATOM 783 C C . LYS A 1 100 ? -0.115 -1.968 -0.760 1.00 93.00 100 LYS A C 1
ATOM 785 O O . LYS A 1 100 ? -0.888 -2.252 0.147 1.00 93.00 100 LYS A O 1
ATOM 790 N N . TYR A 1 101 ? 1.018 -2.624 -0.988 1.00 92.56 101 TYR A N 1
ATOM 791 C CA . TYR A 1 101 ? 1.431 -3.779 -0.197 1.00 92.56 101 TYR A CA 1
ATOM 792 C C . TYR A 1 101 ? 1.649 -3.421 1.283 1.00 92.56 101 TYR A C 1
ATOM 794 O O . TYR A 1 101 ? 1.131 -4.087 2.174 1.00 92.56 101 TYR A O 1
ATOM 802 N N . ILE A 1 102 ? 2.346 -2.317 1.562 1.00 93.62 102 ILE A N 1
ATOM 803 C CA . ILE A 1 102 ? 2.549 -1.839 2.936 1.00 93.62 102 ILE A CA 1
ATOM 804 C C . ILE A 1 102 ? 1.237 -1.382 3.582 1.00 93.62 102 ILE A C 1
ATOM 806 O O . ILE A 1 102 ? 1.052 -1.581 4.779 1.00 93.62 102 ILE A O 1
ATOM 810 N N . GLY A 1 103 ? 0.314 -0.805 2.814 1.00 92.88 103 GLY A N 1
ATOM 811 C CA . GLY A 1 103 ? -1.014 -0.434 3.291 1.00 92.88 103 GLY A CA 1
ATOM 812 C C . GLY A 1 103 ? -1.834 -1.642 3.751 1.00 92.88 103 GLY A C 1
ATOM 813 O O . GLY A 1 103 ? -2.471 -1.566 4.799 1.00 92.88 103 GLY A O 1
ATOM 814 N N . GLU A 1 104 ? -1.764 -2.772 3.033 1.00 91.44 104 GLU A N 1
ATOM 815 C CA . GLU A 1 104 ? -2.366 -4.039 3.485 1.00 91.44 104 GLU A CA 1
ATOM 816 C C . GLU A 1 104 ? -1.781 -4.483 4.832 1.00 91.44 104 GLU A C 1
ATOM 818 O O . GLU A 1 104 ? -2.530 -4.741 5.770 1.00 91.44 104 GLU A O 1
ATOM 823 N N . ILE A 1 105 ? -0.451 -4.472 4.966 1.00 92.19 105 ILE A N 1
ATOM 824 C CA . ILE A 1 105 ? 0.236 -4.861 6.208 1.00 92.19 105 ILE A CA 1
ATOM 825 C C . ILE A 1 105 ? -0.137 -3.929 7.375 1.00 92.19 105 ILE A C 1
ATOM 827 O O . ILE A 1 105 ? -0.391 -4.386 8.488 1.00 92.19 105 ILE A O 1
ATOM 831 N N . GLN A 1 106 ? -0.210 -2.613 7.144 1.00 93.00 106 GLN A N 1
ATOM 832 C CA . GLN A 1 106 ? -0.632 -1.660 8.179 1.00 93.00 106 GLN A CA 1
ATOM 833 C C . GLN A 1 106 ? -2.056 -1.941 8.672 1.00 93.00 106 GLN A C 1
ATOM 835 O O . GLN A 1 106 ? -2.334 -1.800 9.862 1.00 93.00 106 GLN A O 1
ATOM 840 N N . LEU A 1 107 ? -2.952 -2.338 7.766 1.00 89.81 107 LEU A N 1
ATOM 841 C CA . LEU A 1 107 ? -4.325 -2.709 8.092 1.00 89.81 107 LEU A CA 1
ATOM 842 C C . LEU A 1 107 ? -4.410 -4.033 8.854 1.00 89.81 107 LEU A C 1
ATOM 844 O O . LEU A 1 107 ? -5.248 -4.148 9.742 1.00 89.81 107 LEU A O 1
ATOM 848 N N . GLU A 1 108 ? -3.541 -5.001 8.563 1.00 89.38 108 GLU A N 1
ATOM 849 C CA . GLU A 1 108 ? -3.430 -6.238 9.351 1.00 89.38 108 GLU A CA 1
ATOM 850 C C . GLU A 1 108 ? -2.985 -5.968 10.794 1.00 89.38 108 GLU A C 1
ATOM 852 O O . GLU A 1 108 ? -3.425 -6.646 11.721 1.00 89.38 108 GLU A O 1
ATOM 857 N N . TRP A 1 109 ? -2.142 -4.953 11.006 1.00 90.88 109 TRP A N 1
ATOM 858 C CA . TRP A 1 109 ? -1.702 -4.534 12.341 1.00 90.88 109 TRP A CA 1
ATOM 859 C C . TRP A 1 109 ? -2.700 -3.636 13.079 1.00 90.88 109 TRP A C 1
ATOM 861 O O . TRP A 1 109 ? -2.543 -3.389 14.278 1.00 90.88 109 TRP A O 1
ATOM 871 N N . LEU A 1 110 ? -3.722 -3.119 12.396 1.00 86.88 110 LEU A N 1
ATOM 872 C CA . LEU A 1 110 ? -4.778 -2.343 13.032 1.00 86.88 110 LEU A CA 1
ATOM 873 C C . LEU A 1 110 ? -5.767 -3.278 13.736 1.00 86.88 110 LEU A C 1
ATOM 875 O O . LEU A 1 110 ? -6.669 -3.851 13.132 1.00 86.88 110 LEU A O 1
ATOM 879 N N . GLU A 1 111 ? -5.626 -3.395 15.053 1.00 80.25 111 GLU A N 1
ATOM 880 C CA . GLU A 1 111 ? -6.561 -4.158 15.878 1.00 80.25 111 GLU A CA 1
ATOM 881 C C . GLU A 1 111 ? -7.961 -3.515 15.917 1.00 80.25 111 GLU A C 1
ATOM 883 O O . GLU A 1 111 ? -8.111 -2.292 15.922 1.00 80.25 111 GLU A O 1
ATOM 888 N N . ASN A 1 112 ? -8.996 -4.351 16.058 1.00 75.62 112 ASN A N 1
ATOM 889 C CA . ASN A 1 112 ? -10.388 -3.943 16.305 1.00 75.62 112 ASN A CA 1
ATOM 890 C C . ASN A 1 112 ? -11.069 -3.133 15.183 1.00 75.62 112 ASN A C 1
ATOM 892 O O . ASN A 1 112 ? -12.090 -2.483 15.438 1.00 75.62 112 ASN A O 1
ATOM 896 N N . ILE A 1 113 ? -10.560 -3.210 13.950 1.00 81.12 113 ILE A N 1
ATOM 897 C CA . ILE A 1 113 ? -11.227 -2.693 12.751 1.00 81.12 113 ILE A CA 1
ATOM 898 C C . ILE A 1 113 ? -11.478 -3.835 11.762 1.00 81.12 113 ILE A C 1
ATOM 900 O O . ILE A 1 113 ? -10.610 -4.665 11.510 1.00 81.12 113 ILE A O 1
ATOM 904 N N . ILE A 1 114 ? -12.685 -3.905 11.204 1.00 79.06 114 ILE A N 1
ATOM 905 C CA . ILE A 1 114 ? -13.006 -4.866 10.148 1.00 79.06 114 ILE A CA 1
ATOM 906 C C . ILE A 1 114 ? -12.456 -4.308 8.836 1.00 79.06 114 ILE A C 1
ATOM 908 O O . ILE A 1 114 ? -12.886 -3.247 8.376 1.00 79.06 114 ILE A O 1
ATOM 912 N N . THR A 1 115 ? -11.512 -5.013 8.225 1.00 80.38 115 THR A N 1
ATOM 913 C CA . THR A 1 115 ? -10.885 -4.602 6.968 1.00 80.38 115 THR A CA 1
ATOM 914 C C . THR A 1 115 ? -11.440 -5.422 5.810 1.00 80.38 115 THR A C 1
ATOM 916 O O . THR A 1 115 ? -11.641 -6.631 5.913 1.00 80.38 115 THR A O 1
ATOM 919 N N . ALA A 1 116 ? -11.715 -4.762 4.686 1.00 77.56 116 ALA A N 1
ATOM 920 C CA . ALA A 1 116 ? -11.949 -5.445 3.420 1.00 77.56 116 ALA A CA 1
ATOM 921 C C . ALA A 1 116 ? -10.994 -4.886 2.370 1.00 77.56 116 ALA A C 1
ATOM 923 O O . ALA A 1 116 ? -10.940 -3.672 2.156 1.00 77.56 116 ALA A O 1
ATOM 924 N N . ILE A 1 117 ? -10.254 -5.782 1.719 1.00 77.56 117 ILE A N 1
ATOM 925 C CA . ILE A 1 117 ? -9.196 -5.429 0.774 1.00 77.56 117 ILE A CA 1
ATOM 926 C C . ILE A 1 117 ? -9.583 -5.945 -0.616 1.00 77.56 117 ILE A C 1
ATOM 928 O O . ILE A 1 117 ? -9.164 -7.034 -1.010 1.00 77.56 117 ILE A O 1
ATOM 932 N N . PRO A 1 118 ? -10.441 -5.229 -1.368 1.00 78.31 118 PRO A N 1
ATOM 933 C CA . PRO A 1 118 ? -10.723 -5.607 -2.743 1.00 78.31 118 PRO A CA 1
ATOM 934 C C . PRO A 1 118 ? -9.486 -5.364 -3.611 1.00 78.31 118 PRO A C 1
ATOM 936 O O . PRO A 1 118 ? -8.890 -4.284 -3.581 1.00 78.31 118 PRO A O 1
ATOM 939 N N . LEU A 1 119 ? -9.123 -6.356 -4.420 1.00 74.75 119 LEU A N 1
ATOM 940 C CA . LEU A 1 119 ? -8.083 -6.212 -5.429 1.00 74.75 119 LEU A CA 1
ATOM 941 C C . LEU A 1 119 ? -8.636 -5.432 -6.629 1.00 74.75 119 LEU A C 1
ATOM 943 O O . LEU A 1 119 ? -9.561 -5.887 -7.303 1.00 74.75 119 LEU A O 1
ATOM 947 N N . ILE A 1 120 ? -8.054 -4.270 -6.930 1.00 72.25 120 ILE A N 1
ATOM 948 C CA . ILE A 1 120 ? -8.319 -3.565 -8.184 1.00 72.25 120 ILE A CA 1
ATOM 949 C C . ILE A 1 120 ? -7.350 -4.082 -9.242 1.00 72.25 120 ILE A C 1
ATOM 951 O O . ILE A 1 120 ? -6.145 -3.842 -9.187 1.00 72.25 120 ILE A O 1
ATOM 955 N N . ILE A 1 121 ? -7.895 -4.764 -10.243 1.00 58.97 121 ILE A N 1
ATOM 956 C CA . ILE A 1 121 ? -7.152 -5.154 -11.437 1.00 58.97 121 ILE A CA 1
ATOM 957 C C . ILE A 1 121 ? -7.346 -4.042 -12.466 1.00 58.97 121 ILE A C 1
ATOM 959 O O . ILE A 1 121 ? -8.435 -3.866 -13.013 1.00 58.97 121 ILE A O 1
ATOM 963 N N . LEU A 1 122 ? -6.290 -3.275 -12.731 1.00 52.19 122 LEU A N 1
ATOM 964 C CA . LEU A 1 122 ? -6.222 -2.500 -13.964 1.00 52.19 122 LEU A CA 1
ATOM 965 C C . LEU A 1 122 ? -5.841 -3.494 -15.062 1.00 52.19 122 LEU A C 1
ATOM 967 O O . LEU A 1 122 ? -4.810 -4.151 -14.957 1.00 52.19 122 LEU A O 1
ATOM 971 N N . GLU A 1 123 ? -6.681 -3.654 -16.084 1.00 46.28 123 GLU A N 1
ATOM 972 C CA . GLU A 1 123 ? -6.450 -4.576 -17.203 1.00 46.28 123 GLU A CA 1
ATOM 973 C C . GLU A 1 123 ? -5.247 -4.103 -18.049 1.00 46.28 123 GLU A C 1
ATOM 975 O O . GLU A 1 123 ? -5.386 -3.529 -19.124 1.00 46.28 123 GLU A O 1
ATOM 980 N N . TYR A 1 124 ? -4.033 -4.299 -17.528 1.00 45.50 124 TYR A N 1
ATOM 981 C CA . TYR A 1 124 ? -2.775 -3.847 -18.126 1.00 45.50 124 TYR A CA 1
ATOM 982 C C . TYR A 1 124 ? -2.266 -4.812 -19.195 1.00 45.50 124 TYR A C 1
ATOM 984 O O . TYR A 1 124 ? -1.804 -4.400 -20.261 1.00 45.50 124 TYR A O 1
ATOM 992 N N . CYS A 1 125 ? -2.410 -6.115 -18.945 1.00 41.06 125 CYS A N 1
ATOM 993 C CA . CYS A 1 125 ? -1.835 -7.158 -19.794 1.00 41.06 125 CYS A CA 1
ATOM 994 C C . CYS A 1 125 ? -2.442 -7.229 -21.205 1.00 41.06 125 CYS A C 1
ATOM 996 O O . CYS A 1 125 ? -1.837 -7.818 -22.099 1.00 41.06 125 CYS A O 1
ATOM 998 N N . ARG A 1 126 ? -3.606 -6.616 -21.457 1.00 33.72 126 ARG A N 1
ATOM 999 C CA . ARG A 1 126 ? -4.264 -6.712 -22.769 1.00 33.72 126 ARG A CA 1
ATOM 1000 C C . ARG A 1 126 ? -3.817 -5.643 -23.772 1.00 33.72 126 ARG A C 1
ATOM 1002 O O . ARG A 1 126 ? -3.914 -5.872 -24.976 1.00 33.72 126 ARG A O 1
ATOM 1009 N N . MET A 1 127 ? -3.292 -4.502 -23.313 1.00 35.03 127 MET A N 1
ATOM 1010 C CA . MET A 1 127 ? -3.004 -3.355 -24.192 1.00 35.03 127 MET A CA 1
ATOM 1011 C C . MET A 1 127 ? -1.580 -3.338 -24.776 1.00 35.03 127 MET A C 1
ATOM 1013 O O . MET A 1 127 ? -1.409 -2.957 -25.936 1.00 35.03 127 MET A O 1
ATOM 1017 N N . GLU A 1 128 ? -0.560 -3.782 -24.033 1.00 42.06 128 GLU A N 1
ATOM 1018 C CA . GLU A 1 128 ? 0.830 -3.848 -24.53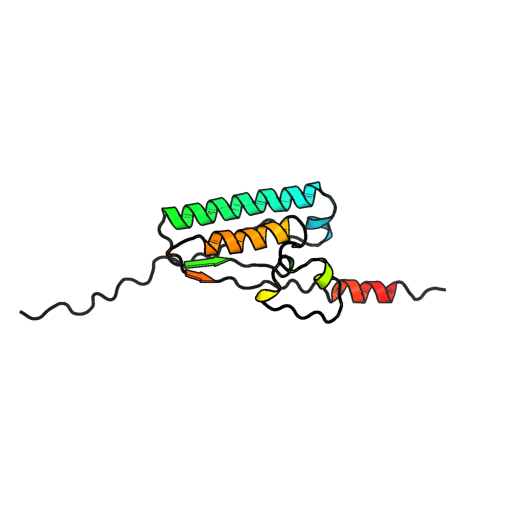5 1.00 42.06 128 GLU A CA 1
ATOM 1019 C C . GLU A 1 128 ? 0.997 -4.901 -25.648 1.00 42.06 128 GLU A C 1
ATOM 1021 O O . GLU A 1 128 ? 1.704 -4.661 -26.628 1.00 42.06 128 GLU A O 1
ATOM 1026 N N . TYR A 1 129 ? 0.297 -6.040 -25.557 1.00 40.00 129 TYR A N 1
ATOM 1027 C CA . TYR A 1 129 ? 0.379 -7.099 -26.573 1.00 40.00 129 TYR A CA 1
ATOM 1028 C C . TYR A 1 129 ? -0.251 -6.686 -27.912 1.00 40.00 129 TYR A C 1
ATOM 1030 O O . TYR A 1 129 ? 0.304 -6.983 -28.971 1.00 40.00 129 TYR A O 1
ATOM 1038 N N . SER A 1 130 ? -1.370 -5.949 -27.886 1.00 36.16 130 SER A N 1
ATOM 1039 C CA . SER A 1 130 ? -2.010 -5.448 -29.112 1.00 36.16 130 SER A CA 1
ATOM 1040 C C . SER A 1 130 ? -1.098 -4.466 -29.861 1.00 36.16 130 SER A C 1
ATOM 1042 O O . SER A 1 130 ? -0.912 -4.595 -31.065 1.00 36.16 130 SER A O 1
ATOM 1044 N N . ARG A 1 131 ? -0.400 -3.570 -29.144 1.00 39.78 131 ARG A N 1
ATOM 1045 C CA . ARG A 1 131 ? 0.531 -2.603 -29.757 1.00 39.78 131 ARG A CA 1
ATOM 1046 C C . ARG A 1 131 ? 1.824 -3.206 -30.309 1.00 39.78 131 ARG A C 1
ATOM 1048 O O . ARG A 1 131 ? 2.457 -2.574 -31.153 1.00 39.78 131 ARG A O 1
ATOM 1055 N N . ARG A 1 132 ? 2.251 -4.389 -29.847 1.00 39.72 132 ARG A N 1
ATOM 1056 C CA . 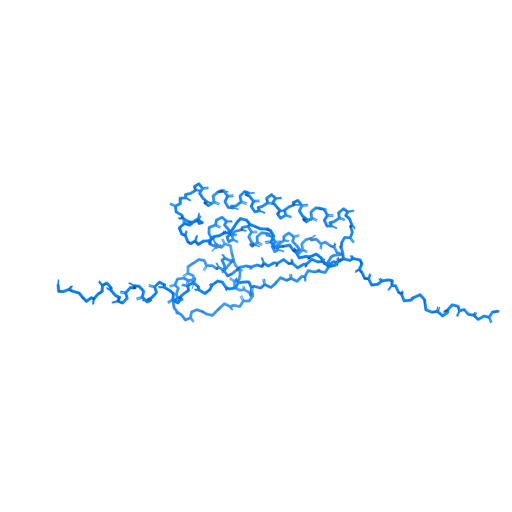ARG A 1 132 ? 3.459 -5.055 -30.376 1.00 39.72 132 ARG A CA 1
ATOM 1057 C C . ARG A 1 132 ? 3.203 -5.852 -31.657 1.00 39.72 132 ARG A C 1
ATOM 1059 O O . ARG A 1 132 ? 4.149 -6.030 -32.419 1.00 39.72 132 ARG A O 1
ATOM 1066 N N . LYS A 1 133 ? 1.963 -6.270 -31.945 1.00 38.06 133 LYS A N 1
ATOM 1067 C CA . LYS A 1 133 ? 1.626 -6.874 -33.250 1.00 38.06 133 LYS A CA 1
ATOM 1068 C C . LYS A 1 133 ? 1.672 -5.858 -34.395 1.00 38.06 133 LYS A C 1
ATOM 1070 O O . LYS A 1 133 ? 2.131 -6.203 -35.478 1.00 38.06 133 LYS A O 1
ATOM 1075 N N . ASP A 1 134 ? 1.333 -4.600 -34.127 1.00 35.75 134 ASP A N 1
ATOM 1076 C CA . ASP A 1 134 ? 1.283 -3.551 -35.157 1.00 35.75 134 ASP A CA 1
ATOM 1077 C C . ASP A 1 134 ? 2.657 -2.958 -35.527 1.00 35.75 134 ASP A C 1
ATOM 1079 O O . ASP A 1 134 ? 2.747 -2.089 -36.390 1.00 35.75 134 ASP A O 1
ATOM 1083 N N . LYS A 1 135 ? 3.752 -3.410 -34.896 1.00 33.44 135 LYS A N 1
ATOM 1084 C CA . LYS A 1 135 ? 5.125 -2.970 -35.217 1.00 33.44 135 LYS A CA 1
ATOM 1085 C C . LYS A 1 135 ? 5.988 -4.035 -35.893 1.00 33.44 135 LYS A C 1
ATOM 1087 O O . LYS A 1 135 ? 7.175 -3.804 -36.096 1.00 33.44 135 LYS A O 1
ATOM 1092 N N . CYS A 1 136 ? 5.412 -5.177 -36.261 1.00 30.64 136 CYS A N 1
ATOM 1093 C CA . CYS A 1 136 ? 6.126 -6.248 -36.956 1.00 30.64 136 CYS A CA 1
ATOM 1094 C C . CYS A 1 136 ? 5.463 -6.582 -38.300 1.00 30.64 136 CYS A C 1
ATOM 1096 O O . CYS A 1 136 ? 5.245 -7.743 -38.609 1.00 30.64 136 CYS A O 1
ATOM 1098 N N . LEU A 1 137 ? 5.096 -5.559 -39.078 1.00 35.94 137 LEU A N 1
ATOM 1099 C CA . LEU A 1 137 ? 4.680 -5.692 -40.479 1.00 35.94 137 LEU A CA 1
ATOM 1100 C C . LEU A 1 137 ? 4.942 -4.383 -41.238 1.00 35.94 137 LEU A C 1
ATOM 1102 O O . LEU A 1 137 ? 3.993 -3.717 -41.621 1.00 35.94 137 LEU A O 1
ATOM 1106 N N . ILE A 1 138 ? 6.208 -4.017 -41.452 1.00 27.61 138 ILE A N 1
ATOM 1107 C CA . ILE A 1 138 ? 6.689 -3.389 -42.698 1.00 27.61 138 ILE A CA 1
ATOM 1108 C C . ILE A 1 138 ? 8.136 -3.879 -42.884 1.00 27.61 138 ILE A C 1
ATOM 1110 O O . ILE A 1 138 ? 8.865 -3.994 -41.901 1.00 27.61 138 ILE A O 1
ATOM 1114 N N . GLN A 1 139 ? 8.440 -4.251 -44.128 1.00 31.66 139 GLN A N 1
ATOM 1115 C CA . GLN A 1 139 ? 9.648 -4.890 -44.669 1.00 31.66 139 GLN A CA 1
ATOM 1116 C C . GLN A 1 139 ? 10.986 -4.375 -44.131 1.00 31.66 139 GLN A C 1
ATOM 1118 O O . GLN A 1 139 ? 11.113 -3.148 -43.926 1.00 31.66 139 GLN A O 1
#

Sequence (139 aa):
MITSIIDTPPPPKFSGYHLACDKGGLKYLHSSSENELRSWQTNSIIDSNVFRACKEQNVKQIIYPSSSAVYPLDNQYKLGTIFTEKDKSTNAEGGYGWTKYIGEIQLEWLENIITAIPLIILEYCRMEYSRRKDKCLIQ

InterPro domains:
  IPR001509 NAD-dependent epimerase/dehydratase [PF01370] (28-125)
  IPR036291 NAD(P)-binding domain superfamily [SSF51735] (17-122)

Organism: NCBI:txid412755